Protein AF-A0A350ERT7-F1 (afdb_monomer_lite)

Foldseek 3Di:
DADWDWDQDPVRDIDTCQLVKDKDWPDVQQWDADSNRDIDGHDDFDKTWIWIDHPNDIDIDIDGGADPAQDDPVVLVPDDDPDPVSVVVSVVCNSRNHDDDDDDDQQVLQQCLLCVQQNDGDDPVSCVVLVPDPDPCSSVVVNVVSNPDPSRVVVVVVVVVD

pLDDT: mean 94.06, std 4.1, range [64.69, 98.44]

Secondary structure (DSSP, 8-state):
-B---EEE-TTS-EEE-GGG-EEEES-TTTEEE-TT-BEEE-S--EEEEEEEEETTEEEEEEEEE--S----HHHHHTS--SSHHHHHHHHHHHHHT--PPPPPPHHHHHHHHHHHHHSSPPPHHHHHHHHH---TTHHHHHHHHHHTSHHHHHHHHHHTT-

Sequence (162 aa):
MPLNVTAHYDDGSERDVTALTEFVSEDKELVTVDEGGVMRVGEREGESVVVARFMGQIDAARVTVPTDVRLSPDRYAGLPVANYIDELAYAHFQKLGLFPSARSSDGEFLRRSTLDTIGRLPTVDEAREFLADPSGDKRSRWIERLLADPAWADYWANKWAD

Radius of gyration: 22.98 Å; chains: 1; bounding box: 43×37×60 Å

Structure (mmCIF, N/CA/C/O backbone):
data_AF-A0A350ERT7-F1
#
_entry.id   AF-A0A350ERT7-F1
#
loop_
_atom_site.group_PDB
_atom_site.id
_atom_site.type_symbol
_atom_site.label_atom_id
_atom_site.label_alt_id
_atom_site.label_comp_id
_atom_site.label_asym_id
_atom_site.label_entity_id
_atom_site.label_seq_id
_atom_site.pdbx_PDB_ins_code
_atom_site.Cartn_x
_atom_site.Cartn_y
_atom_site.Cartn_z
_atom_site.occupancy
_atom_site.B_iso_or_equiv
_atom_site.auth_seq_id
_atom_site.auth_comp_id
_atom_site.auth_asym_id
_atom_site.auth_atom_id
_atom_site.pdbx_PDB_model_num
ATOM 1 N N . MET A 1 1 ? -18.046 7.183 17.435 1.00 85.00 1 MET A N 1
ATOM 2 C CA . MET A 1 1 ? -18.472 5.776 17.271 1.00 85.00 1 MET A CA 1
ATOM 3 C C . MET A 1 1 ? -17.924 4.992 18.453 1.00 85.00 1 MET A C 1
ATOM 5 O O . MET A 1 1 ? -16.728 5.109 18.678 1.00 85.00 1 MET A O 1
ATOM 9 N N . PRO A 1 2 ? -18.749 4.296 19.247 1.00 92.25 2 PRO A N 1
ATOM 10 C CA . PRO A 1 2 ? -18.258 3.534 20.395 1.00 92.25 2 PRO A CA 1
ATOM 11 C C . PRO A 1 2 ? -17.560 2.240 19.953 1.00 92.25 2 PRO A C 1
ATOM 13 O O . PRO A 1 2 ? -17.996 1.605 18.991 1.00 92.25 2 PRO A O 1
ATOM 16 N N . LEU A 1 3 ? -16.495 1.865 20.656 1.00 92.75 3 LEU A N 1
ATOM 17 C CA . LEU A 1 3 ? -15.890 0.537 20.628 1.00 92.75 3 LEU A CA 1
ATOM 18 C C . LEU A 1 3 ? -16.407 -0.274 21.812 1.00 92.75 3 LEU A C 1
ATOM 20 O O . LEU A 1 3 ? -16.546 0.264 22.905 1.00 92.75 3 LEU A O 1
ATOM 24 N N . ASN A 1 4 ? -16.621 -1.569 21.588 1.00 94.12 4 ASN A N 1
ATOM 25 C CA . ASN A 1 4 ? -16.920 -2.526 22.646 1.00 94.12 4 ASN A CA 1
ATOM 26 C C . ASN A 1 4 ? -15.837 -3.603 22.642 1.00 94.12 4 ASN A C 1
ATOM 28 O O . ASN A 1 4 ? -15.500 -4.130 21.581 1.00 94.12 4 ASN A O 1
ATOM 32 N N . VAL A 1 5 ? -15.326 -3.947 23.820 1.00 95.44 5 VAL A N 1
ATOM 33 C CA . VAL A 1 5 ? -14.289 -4.967 23.999 1.00 95.44 5 VAL A CA 1
ATOM 34 C C . VAL A 1 5 ? -14.846 -6.072 24.879 1.00 95.44 5 VAL A C 1
ATOM 36 O O . VAL A 1 5 ? -15.249 -5.832 26.017 1.00 95.44 5 VAL A O 1
ATOM 39 N N . THR A 1 6 ? -14.872 -7.290 24.342 1.00 96.38 6 THR A N 1
ATOM 40 C CA . THR A 1 6 ? -15.353 -8.482 25.048 1.00 96.38 6 THR A CA 1
ATOM 41 C C . THR A 1 6 ? -14.178 -9.414 25.307 1.00 96.38 6 THR A C 1
ATOM 43 O O . THR A 1 6 ? -13.482 -9.810 24.376 1.00 96.38 6 THR A O 1
ATOM 46 N N . ALA A 1 7 ? -13.945 -9.750 26.574 1.00 96.12 7 ALA A N 1
ATOM 47 C CA . ALA A 1 7 ? -12.977 -10.766 26.962 1.00 96.12 7 ALA A CA 1
ATOM 48 C C . ALA A 1 7 ? -13.667 -12.131 27.019 1.00 96.12 7 ALA A C 1
ATOM 50 O O . ALA A 1 7 ? -14.709 -12.256 27.661 1.00 96.12 7 ALA A O 1
ATOM 51 N N . HIS A 1 8 ? -13.058 -13.136 26.390 1.00 96.19 8 HIS A N 1
ATOM 52 C CA . HIS A 1 8 ? -13.447 -14.542 26.496 1.00 96.19 8 HIS A CA 1
ATOM 53 C C . HIS A 1 8 ? -12.439 -15.249 27.410 1.00 96.19 8 HIS A C 1
ATOM 55 O O . HIS A 1 8 ? -11.233 -15.164 27.174 1.00 96.19 8 HIS A O 1
ATOM 61 N N . TYR A 1 9 ? -12.918 -15.910 28.461 1.00 94.31 9 TYR A N 1
ATOM 62 C CA . TYR A 1 9 ? -12.085 -16.593 29.453 1.00 94.31 9 TYR A CA 1
ATOM 63 C C . TYR A 1 9 ? -12.045 -18.109 29.213 1.00 94.31 9 TYR A C 1
ATOM 65 O O . TYR A 1 9 ? -12.937 -18.677 28.584 1.00 94.31 9 TYR A O 1
ATOM 73 N N . ASP A 1 10 ? -11.027 -18.782 29.761 1.00 95.44 10 ASP A N 1
ATOM 74 C CA . ASP A 1 10 ? -10.828 -20.235 29.606 1.00 95.44 10 ASP A CA 1
ATOM 75 C C . ASP A 1 10 ? -11.973 -21.082 30.192 1.00 95.44 10 ASP A C 1
ATOM 77 O O . ASP A 1 10 ? -12.185 -22.222 29.781 1.00 95.44 10 ASP A O 1
ATOM 81 N N . ASP A 1 11 ? -12.731 -20.531 31.145 1.00 94.88 11 ASP A N 1
ATOM 82 C CA . ASP A 1 11 ? -13.935 -21.159 31.701 1.00 94.88 11 ASP A CA 1
ATOM 83 C C . ASP A 1 11 ? -15.171 -21.015 30.789 1.00 94.88 11 ASP A C 1
ATOM 85 O O . ASP A 1 11 ? -16.262 -21.468 31.140 1.00 94.88 11 ASP A O 1
ATOM 89 N N . GLY A 1 12 ? -14.998 -20.404 29.613 1.00 95.25 12 GLY A N 1
ATOM 90 C CA . GLY A 1 12 ? -16.040 -20.134 28.630 1.00 95.25 12 GLY A CA 1
ATOM 91 C C . GLY A 1 12 ? -16.903 -18.916 28.956 1.00 95.25 12 GLY A C 1
ATOM 92 O O . GLY A 1 12 ? -17.847 -18.641 28.215 1.00 95.25 12 GLY A O 1
ATOM 93 N N . SER A 1 13 ? -16.628 -18.194 30.046 1.00 96.06 13 SER A N 1
ATOM 94 C CA . SER A 1 13 ? -17.338 -16.956 30.355 1.00 96.06 13 SER A CA 1
ATOM 95 C C . SER A 1 13 ? -16.894 -15.809 29.447 1.00 96.06 13 SER A C 1
ATOM 97 O O . SER A 1 13 ? -15.762 -15.762 28.961 1.00 96.06 13 SER A O 1
ATOM 99 N N . GLU A 1 14 ? -17.803 -14.861 29.235 1.00 97.25 14 GLU A N 1
ATOM 100 C CA . GLU A 1 14 ? -17.548 -13.642 28.474 1.00 97.25 14 GLU A CA 1
ATOM 101 C C . GLU A 1 14 ? -17.866 -12.423 29.330 1.00 97.25 14 GLU A C 1
ATOM 103 O O . GLU A 1 14 ? -18.820 -12.425 30.118 1.00 97.25 14 GLU A O 1
ATOM 108 N N . ARG A 1 15 ? -17.078 -11.360 29.177 1.00 96.31 15 ARG A N 1
ATOM 109 C CA . ARG A 1 15 ? -17.308 -10.109 29.898 1.00 96.31 15 ARG A CA 1
ATOM 110 C C . ARG A 1 15 ? -17.006 -8.904 29.028 1.00 96.31 15 ARG A C 1
ATOM 112 O O . ARG A 1 15 ? -15.959 -8.843 28.392 1.00 96.31 15 ARG A O 1
ATOM 119 N N . ASP A 1 16 ? -17.890 -7.912 29.088 1.00 95.81 16 ASP A N 1
ATOM 120 C CA . ASP A 1 16 ? -17.582 -6.569 28.605 1.00 95.81 16 ASP A CA 1
ATOM 121 C C . ASP A 1 16 ? -16.503 -5.944 29.502 1.00 95.81 16 ASP A C 1
ATOM 123 O O . ASP A 1 16 ? -16.695 -5.736 30.707 1.00 95.81 16 ASP A O 1
ATOM 127 N N . VAL A 1 17 ? -15.347 -5.689 28.899 1.00 95.62 17 VAL A N 1
ATOM 128 C CA . VAL A 1 17 ? -14.167 -5.100 29.533 1.00 95.62 17 VAL A CA 1
ATOM 129 C C . VAL A 1 17 ? -13.809 -3.754 28.908 1.00 95.62 17 VAL A C 1
ATOM 131 O O . VAL A 1 17 ? -12.715 -3.249 29.143 1.00 95.62 17 VAL A O 1
ATOM 134 N N . THR A 1 18 ? -14.722 -3.135 28.155 1.00 94.69 18 THR A N 1
ATOM 135 C CA . THR A 1 18 ? -14.506 -1.851 27.465 1.00 94.69 18 THR A CA 1
ATOM 136 C C . THR A 1 18 ? -13.970 -0.786 28.419 1.00 94.69 18 THR A C 1
ATOM 138 O O . THR A 1 18 ? -12.926 -0.200 28.163 1.00 94.69 18 THR A O 1
ATOM 141 N N . ALA A 1 19 ? -14.608 -0.613 29.579 1.00 93.25 19 ALA A N 1
ATOM 142 C CA . ALA A 1 19 ? -14.194 0.368 30.589 1.00 93.25 19 ALA A CA 1
ATOM 143 C C . ALA A 1 19 ? -12.870 0.029 31.308 1.00 93.25 19 ALA A C 1
ATOM 145 O O . ALA A 1 19 ? -12.359 0.842 32.072 1.00 93.25 19 ALA A O 1
ATOM 146 N N . LEU A 1 20 ? -12.345 -1.184 31.119 1.00 94.62 20 LEU A N 1
ATOM 147 C CA . LEU A 1 20 ? -11.067 -1.644 31.672 1.00 94.62 20 LEU A CA 1
ATOM 148 C C . LEU A 1 20 ? -9.970 -1.721 30.603 1.00 94.62 20 LEU A C 1
ATOM 150 O O . LEU A 1 20 ? -8.853 -2.143 30.904 1.00 94.62 20 LEU A O 1
ATOM 154 N N . THR A 1 21 ? -10.301 -1.376 29.361 1.00 96.56 21 THR A N 1
ATOM 155 C CA . THR A 1 21 ? -9.409 -1.499 28.216 1.00 96.56 21 THR A CA 1
ATOM 156 C C . THR A 1 21 ? -8.714 -0.172 27.961 1.00 96.56 21 THR A C 1
ATOM 158 O O . THR A 1 21 ? -9.351 0.874 27.883 1.00 96.56 21 THR A O 1
ATOM 161 N N . GLU A 1 22 ? -7.394 -0.215 27.812 1.00 96.19 22 GLU A N 1
ATOM 162 C CA . GLU A 1 22 ? -6.635 0.934 27.334 1.00 96.19 22 GLU A CA 1
ATOM 163 C C . GLU A 1 22 ? -6.770 1.018 25.811 1.00 96.19 22 GLU A C 1
ATOM 165 O O . GLU A 1 22 ? -6.487 0.046 25.105 1.00 96.19 22 GLU A O 1
ATOM 170 N N . PHE A 1 23 ? -7.174 2.184 25.305 1.00 96.38 23 PHE A N 1
ATOM 171 C CA . PHE A 1 23 ? -7.272 2.446 23.874 1.00 96.38 23 PHE A CA 1
ATOM 172 C C . PHE A 1 23 ? -6.178 3.406 23.412 1.00 96.38 23 PHE A C 1
ATOM 174 O O . PHE A 1 23 ? -5.974 4.471 23.995 1.00 96.38 23 PHE A O 1
ATOM 181 N N . VAL A 1 24 ? -5.507 3.059 22.316 1.00 95.00 24 VAL A N 1
ATOM 182 C CA . VAL A 1 24 ? -4.468 3.885 21.696 1.00 95.00 24 VAL A CA 1
ATOM 183 C C . VAL A 1 24 ? -4.759 4.013 20.208 1.00 95.00 24 VAL A C 1
ATOM 185 O O . VAL A 1 24 ? -4.881 3.013 19.510 1.00 95.00 24 VAL A O 1
ATOM 188 N N . SER A 1 25 ? -4.862 5.245 19.714 1.00 94.94 25 SER A N 1
ATOM 189 C CA . SER A 1 25 ? -4.884 5.504 18.272 1.00 94.94 25 SER A CA 1
ATOM 190 C C . SER A 1 25 ? -3.463 5.673 17.748 1.00 94.94 25 SER A C 1
ATOM 192 O O . SER A 1 25 ? -2.703 6.477 18.298 1.00 94.94 25 SER A O 1
ATOM 194 N N . GLU A 1 26 ? -3.135 4.951 16.678 1.00 93.31 26 GLU A N 1
ATOM 195 C CA . GLU A 1 26 ? -1.856 5.071 15.969 1.00 93.31 26 GLU A CA 1
ATOM 196 C C . GLU A 1 26 ? -1.749 6.397 15.197 1.00 93.31 26 GLU A C 1
ATOM 198 O O . GLU A 1 26 ? -0.673 6.985 15.111 1.00 93.31 26 GLU A O 1
ATOM 203 N N . ASP A 1 27 ? -2.875 6.916 14.691 1.00 93.06 27 ASP A N 1
ATOM 204 C CA . ASP A 1 27 ? -2.942 8.211 14.004 1.00 93.06 27 ASP A CA 1
ATOM 205 C C . ASP A 1 27 ? -4.047 9.080 14.612 1.00 93.06 27 ASP A C 1
ATOM 207 O O . ASP A 1 27 ? -5.230 8.969 14.273 1.00 93.06 27 ASP A O 1
ATOM 211 N N . LYS A 1 28 ? -3.635 9.965 15.526 1.00 91.31 28 LYS A N 1
ATOM 212 C CA . LYS A 1 28 ? -4.530 10.864 16.266 1.00 91.31 28 LYS A CA 1
ATOM 213 C C . LYS A 1 28 ? -5.123 11.982 15.407 1.00 91.31 28 LYS A C 1
ATOM 215 O O . LYS A 1 28 ? -6.101 12.589 15.834 1.00 91.31 28 LYS A O 1
ATOM 220 N N . GLU A 1 29 ? -4.556 12.270 14.235 1.00 92.12 29 GLU A N 1
ATOM 221 C CA . GLU A 1 29 ? -5.122 13.260 13.311 1.00 92.12 29 GLU A CA 1
ATOM 222 C C . GLU A 1 29 ? -6.298 12.679 12.517 1.00 92.12 29 GLU A C 1
ATOM 224 O O . GLU A 1 29 ? -7.214 13.411 12.144 1.00 92.12 29 GLU A O 1
ATOM 229 N N . LEU A 1 30 ? -6.287 11.363 12.283 1.00 92.50 30 LEU A N 1
ATOM 230 C CA . LEU A 1 30 ? -7.360 10.643 11.597 1.00 92.50 30 LEU A CA 1
ATOM 231 C C . LEU A 1 30 ? -8.466 10.212 12.563 1.00 92.50 30 LEU A C 1
ATOM 233 O O . LEU A 1 30 ? -9.649 10.421 12.293 1.00 92.50 30 LEU A O 1
ATOM 237 N N . VAL A 1 31 ? -8.109 9.608 13.698 1.00 95.56 31 VAL A N 1
ATOM 238 C CA . VAL A 1 31 ? -9.082 9.173 14.704 1.00 95.56 31 VAL A CA 1
ATOM 239 C C . VAL A 1 31 ? -8.519 9.328 16.108 1.00 95.56 31 VAL A C 1
ATOM 241 O O . VAL A 1 31 ? -7.398 8.935 16.409 1.00 95.56 31 VAL A O 1
ATOM 244 N N . THR A 1 32 ? -9.326 9.874 17.005 1.00 95.25 32 THR A N 1
ATOM 245 C CA . THR A 1 32 ? -9.053 9.882 18.445 1.00 95.25 32 THR A CA 1
ATOM 246 C C . THR A 1 32 ? -9.995 8.918 19.140 1.00 95.25 32 THR A C 1
ATOM 248 O O . THR A 1 32 ? -11.089 8.651 18.646 1.00 95.25 32 THR A O 1
ATOM 251 N N . VAL A 1 33 ? -9.576 8.394 20.285 1.00 96.19 33 VAL A N 1
ATOM 252 C CA . VAL A 1 33 ? -10.373 7.520 21.144 1.00 96.19 33 VAL A CA 1
ATOM 253 C C . VAL A 1 33 ? -10.190 7.994 22.579 1.00 96.19 33 VAL A C 1
ATOM 255 O O . VAL A 1 33 ? -9.070 8.318 22.977 1.00 96.19 33 VAL A O 1
ATOM 258 N N . ASP A 1 34 ? -11.289 8.128 23.315 1.00 93.38 34 ASP A N 1
ATOM 259 C CA . ASP A 1 34 ? -11.243 8.467 24.737 1.00 93.38 34 ASP A CA 1
ATOM 260 C C . ASP A 1 34 ? -11.174 7.213 25.624 1.00 93.38 34 ASP A C 1
ATOM 262 O O . ASP A 1 34 ? -11.281 6.081 25.151 1.00 93.38 34 ASP A O 1
ATOM 266 N N . GLU A 1 35 ? -10.993 7.416 26.931 1.00 88.38 35 GLU A N 1
ATOM 267 C CA . GLU A 1 35 ? -10.921 6.333 27.927 1.00 88.38 35 GLU A CA 1
ATOM 268 C C . GLU A 1 35 ? -12.206 5.489 27.994 1.00 88.38 35 GLU A C 1
ATOM 270 O O . GLU A 1 35 ? -12.181 4.354 28.459 1.00 88.38 35 GLU A O 1
ATOM 275 N N . GLY A 1 36 ? -13.336 6.022 27.516 1.00 88.50 36 GLY A N 1
ATOM 276 C CA . GLY A 1 36 ? -14.604 5.302 27.423 1.00 88.50 36 GLY A CA 1
ATOM 277 C C . GLY A 1 36 ? -14.749 4.471 26.147 1.00 88.50 36 GLY A C 1
ATOM 278 O O . GLY A 1 36 ? -15.821 3.913 25.917 1.00 88.50 36 GLY A O 1
ATOM 279 N N . GLY A 1 37 ? -13.721 4.416 25.295 1.00 90.69 37 GLY A N 1
ATOM 280 C CA . GLY A 1 37 ? -13.763 3.711 24.015 1.00 90.69 37 GLY A CA 1
ATOM 281 C C . GLY A 1 37 ? -14.565 4.445 22.938 1.00 90.69 37 GLY A C 1
ATOM 282 O O . GLY A 1 37 ? -14.941 3.843 21.930 1.00 90.69 37 GLY A O 1
ATOM 283 N N . VAL A 1 38 ? -14.861 5.739 23.098 1.00 94.88 38 VAL A N 1
ATOM 284 C CA . VAL A 1 38 ? -15.595 6.503 22.084 1.00 94.88 38 VAL A CA 1
ATOM 285 C C . VAL A 1 38 ? -14.621 7.118 21.089 1.00 94.88 38 VAL A C 1
ATOM 287 O O . VAL A 1 38 ? -13.848 8.021 21.403 1.00 94.88 38 VAL A O 1
ATOM 290 N N . MET A 1 39 ? -14.712 6.667 19.839 1.00 95.19 39 MET A N 1
ATOM 291 C CA . MET A 1 39 ? -13.922 7.207 18.738 1.00 95.19 39 MET A CA 1
ATOM 292 C C . MET A 1 39 ? -14.527 8.487 18.160 1.00 95.19 39 MET A C 1
ATOM 294 O O . MET A 1 39 ? -15.744 8.565 17.926 1.00 95.19 39 MET A O 1
ATOM 298 N N . ARG A 1 40 ? -13.669 9.452 17.828 1.00 95.19 40 ARG A N 1
ATOM 299 C CA . ARG A 1 40 ? -13.997 10.664 17.068 1.00 95.19 40 ARG A CA 1
ATOM 300 C C . ARG A 1 40 ? -13.070 10.767 15.864 1.00 95.19 40 ARG A C 1
ATOM 302 O O . ARG A 1 40 ? -11.853 10.757 16.021 1.00 95.19 40 ARG A O 1
ATOM 309 N N . VAL A 1 41 ? -13.668 10.854 14.681 1.00 92.81 41 VAL A N 1
ATOM 310 C CA . VAL A 1 41 ? -12.951 11.065 13.420 1.00 92.81 41 VAL A CA 1
ATOM 311 C C . VAL A 1 41 ? -12.442 12.507 13.381 1.00 92.81 41 VAL A C 1
ATOM 313 O O . VAL A 1 41 ? -13.172 13.420 13.769 1.00 92.81 41 VAL A O 1
ATOM 316 N N . GLY A 1 42 ? -11.184 12.681 12.987 1.00 89.44 42 GLY A N 1
ATOM 317 C CA . GLY A 1 42 ? -10.560 13.979 12.762 1.00 89.44 42 GLY A CA 1
ATOM 318 C C . GLY A 1 42 ? -10.844 14.518 11.360 1.00 89.44 42 GLY A C 1
ATOM 319 O O . GLY A 1 42 ? -11.841 14.167 10.736 1.00 89.44 42 GLY A O 1
ATOM 320 N N . GLU A 1 43 ? -9.967 15.392 10.871 1.00 86.31 43 GLU A N 1
ATOM 321 C CA . GLU A 1 43 ? -10.128 16.051 9.564 1.00 86.31 43 GLU A CA 1
ATOM 322 C C . GLU A 1 43 ? -9.405 15.319 8.426 1.00 86.31 43 GLU A C 1
ATOM 324 O O . GLU A 1 43 ? -9.618 15.636 7.260 1.00 86.31 43 GLU A O 1
ATOM 329 N N . ARG A 1 44 ? -8.545 14.347 8.750 1.00 89.19 44 ARG A N 1
ATOM 330 C CA . ARG A 1 44 ? -7.792 13.581 7.755 1.00 89.19 44 ARG A CA 1
ATOM 331 C C . ARG A 1 44 ? -8.539 12.340 7.293 1.00 89.19 44 ARG A C 1
ATOM 333 O O . ARG A 1 44 ? -9.054 11.573 8.107 1.00 89.19 44 ARG A O 1
ATOM 340 N N . GLU A 1 45 ? -8.479 12.084 5.992 1.00 90.06 45 GLU A N 1
ATOM 341 C CA . GLU A 1 45 ? -8.956 10.839 5.396 1.00 90.06 45 GLU A CA 1
ATOM 342 C C . GLU A 1 45 ? -7.850 9.772 5.370 1.00 90.06 45 GLU A C 1
ATOM 344 O O . GLU A 1 45 ? -6.651 10.070 5.387 1.00 90.06 45 GLU A O 1
ATOM 349 N N . GLY A 1 46 ? -8.250 8.502 5.330 1.00 90.44 46 GLY A N 1
ATOM 350 C CA . GLY A 1 46 ? -7.342 7.363 5.252 1.00 90.44 46 GLY A CA 1
ATOM 351 C C . GLY A 1 46 ? -7.825 6.142 6.028 1.00 90.44 46 GLY A C 1
ATOM 352 O O . GLY A 1 46 ? -9.005 5.982 6.337 1.00 90.44 46 GLY A O 1
ATOM 353 N N . GLU A 1 47 ? -6.885 5.269 6.372 1.00 92.94 47 GLU A N 1
ATOM 354 C CA . GLU A 1 47 ? -7.116 4.124 7.247 1.00 92.94 47 GLU A CA 1
ATOM 355 C C . GLU A 1 47 ? -6.138 4.185 8.423 1.00 92.94 47 GLU A C 1
ATOM 357 O O . GLU A 1 47 ? -4.961 4.487 8.240 1.00 92.94 47 GLU A O 1
ATOM 362 N N . SER A 1 48 ? -6.631 3.914 9.627 1.00 93.88 48 SER A N 1
ATOM 363 C CA . SER A 1 48 ? -5.825 3.824 10.844 1.00 93.88 48 SER A CA 1
ATOM 364 C C . SER A 1 48 ? -6.306 2.664 11.708 1.00 93.88 48 SER A C 1
ATOM 366 O O . SER A 1 48 ? -7.307 2.001 11.417 1.00 93.88 48 SER A O 1
ATOM 368 N N . VAL A 1 49 ? -5.574 2.402 12.780 1.00 95.12 49 VAL A N 1
ATOM 369 C CA . VAL A 1 49 ? -5.893 1.375 13.759 1.00 95.12 49 VAL A CA 1
ATOM 370 C C . VAL A 1 49 ? -6.003 2.016 15.133 1.00 95.12 49 VAL A C 1
ATOM 372 O O . VAL A 1 49 ? -5.159 2.816 15.539 1.00 95.12 49 VAL A O 1
ATOM 375 N N . VAL A 1 50 ? -7.052 1.628 15.852 1.00 95.94 50 VAL A N 1
ATOM 376 C CA . VAL A 1 50 ? -7.167 1.838 17.290 1.00 95.94 50 VAL A CA 1
ATOM 377 C C . VAL A 1 50 ? -6.861 0.516 17.976 1.00 95.94 50 VAL A C 1
ATOM 379 O O . VAL A 1 50 ? -7.574 -0.472 17.803 1.00 95.94 50 VAL A O 1
ATOM 382 N N . VAL A 1 51 ? -5.778 0.500 18.737 1.00 96.56 51 VAL A N 1
ATOM 383 C CA . VAL A 1 51 ? -5.324 -0.645 19.516 1.00 96.56 51 VAL A CA 1
ATOM 384 C C . VAL A 1 51 ? -6.050 -0.654 20.857 1.00 96.56 51 VAL A C 1
ATOM 386 O O . VAL A 1 51 ? -6.100 0.363 21.545 1.00 96.56 51 VAL A O 1
ATOM 389 N N . ALA A 1 52 ? -6.587 -1.808 21.228 1.00 96.44 52 ALA A N 1
ATOM 390 C CA . ALA A 1 52 ? -7.252 -2.085 22.490 1.00 96.44 52 ALA A CA 1
ATOM 391 C C . ALA A 1 52 ? -6.381 -3.050 23.305 1.00 96.44 52 ALA A C 1
ATOM 393 O O . ALA A 1 52 ? -6.020 -4.122 22.817 1.00 96.44 52 ALA A O 1
ATOM 394 N N . ARG A 1 53 ? -6.013 -2.678 24.535 1.00 96.62 53 ARG A N 1
ATOM 395 C CA . ARG A 1 53 ? -5.176 -3.500 25.422 1.00 96.62 53 ARG A CA 1
ATOM 396 C C . ARG A 1 53 ? -5.885 -3.810 26.728 1.00 96.62 53 ARG A C 1
ATOM 398 O O . ARG A 1 53 ? -6.264 -2.906 27.471 1.00 96.62 53 ARG A O 1
ATOM 405 N N . PHE A 1 54 ? -5.997 -5.093 27.047 1.00 96.25 54 PHE A N 1
ATOM 406 C CA . PHE A 1 54 ? -6.607 -5.559 28.288 1.00 96.25 54 PHE A CA 1
ATOM 407 C C . PHE A 1 54 ? -5.838 -6.759 28.846 1.00 96.25 54 PHE A C 1
ATOM 409 O O . PHE A 1 54 ? -5.666 -7.765 28.167 1.00 96.25 54 PHE A O 1
ATOM 416 N N . MET A 1 55 ? -5.348 -6.654 30.088 1.00 94.06 55 MET A N 1
ATOM 417 C CA . MET A 1 55 ? -4.595 -7.717 30.786 1.00 94.06 55 MET A CA 1
ATOM 418 C C . MET A 1 55 ? -3.449 -8.346 29.962 1.00 94.06 55 MET A C 1
ATOM 420 O O . MET A 1 55 ? -3.206 -9.548 30.024 1.00 94.06 55 MET A O 1
ATOM 424 N N . GLY A 1 56 ? -2.735 -7.531 29.179 1.00 92.38 56 GLY A N 1
ATOM 425 C CA . GLY A 1 56 ? -1.633 -7.987 28.321 1.00 92.38 56 GLY A CA 1
ATOM 426 C C . GLY A 1 56 ? -2.067 -8.596 26.982 1.00 92.38 56 GLY A C 1
ATOM 427 O O . GLY A 1 56 ? -1.204 -8.873 26.154 1.00 92.38 56 GLY A O 1
ATOM 428 N N . GLN A 1 57 ? -3.371 -8.757 26.742 1.00 95.44 57 GLN A N 1
ATOM 429 C CA . GLN A 1 57 ? -3.928 -9.073 25.428 1.00 95.44 57 GLN A CA 1
ATOM 430 C C . GLN A 1 57 ? -4.107 -7.797 24.614 1.00 95.44 57 GLN A C 1
ATOM 432 O O . GLN A 1 57 ? -4.387 -6.729 25.167 1.00 95.44 57 GLN A O 1
ATOM 437 N N . ILE A 1 58 ? -3.938 -7.919 23.301 1.00 95.25 58 ILE A N 1
ATOM 438 C CA . ILE A 1 58 ? -4.042 -6.811 22.358 1.00 95.25 58 ILE A CA 1
ATOM 439 C C . ILE A 1 58 ? -5.001 -7.219 21.246 1.00 95.25 58 ILE A C 1
ATOM 441 O O . ILE A 1 58 ? -4.833 -8.282 20.654 1.00 95.25 58 ILE A O 1
ATOM 445 N N . ASP A 1 59 ? -5.956 -6.348 20.947 1.00 95.56 59 ASP A N 1
ATOM 446 C CA . ASP A 1 59 ? -6.776 -6.417 19.742 1.00 95.56 59 ASP A CA 1
ATOM 447 C C . ASP A 1 59 ? -6.782 -5.053 19.034 1.00 95.56 59 ASP A C 1
ATOM 449 O O . ASP A 1 59 ? -6.325 -4.045 19.579 1.00 95.56 59 ASP A O 1
ATOM 453 N N . ALA A 1 60 ? -7.242 -5.014 17.791 1.00 94.00 60 ALA A N 1
ATOM 454 C CA . ALA A 1 60 ? -7.150 -3.849 16.928 1.00 94.00 60 ALA A CA 1
ATOM 455 C C . ALA A 1 60 ? -8.461 -3.605 16.176 1.00 94.00 60 ALA A C 1
ATOM 457 O O . ALA A 1 60 ? -8.886 -4.400 15.338 1.00 94.00 60 ALA A O 1
ATOM 458 N N . ALA A 1 61 ? -9.053 -2.433 16.394 1.00 93.31 61 ALA A N 1
ATOM 459 C CA . ALA A 1 61 ? -10.147 -1.932 15.579 1.00 93.31 61 ALA A CA 1
ATOM 460 C C . ALA A 1 61 ? -9.583 -1.136 14.396 1.00 93.31 61 ALA A C 1
ATOM 462 O O . ALA A 1 61 ? -8.969 -0.081 14.567 1.00 93.31 61 ALA A O 1
ATOM 463 N N . ARG A 1 62 ? -9.802 -1.631 13.176 1.00 93.19 62 ARG A N 1
ATOM 464 C CA . ARG A 1 62 ? -9.447 -0.905 11.951 1.00 93.19 62 ARG A CA 1
ATOM 465 C C . ARG A 1 62 ? -10.505 0.153 11.655 1.00 93.19 62 ARG A C 1
ATOM 467 O O . ARG A 1 62 ? -11.692 -0.160 11.561 1.00 93.19 62 ARG A O 1
ATOM 474 N N . VAL A 1 63 ? -10.067 1.395 11.501 1.00 92.88 63 VAL A N 1
ATOM 475 C CA . VAL A 1 63 ? -10.923 2.551 11.245 1.00 92.88 63 VAL A CA 1
ATOM 476 C C . VAL A 1 63 ? -10.606 3.095 9.864 1.00 92.88 63 VAL A C 1
ATOM 478 O O . VAL A 1 63 ? -9.479 3.493 9.584 1.00 92.88 63 VAL A O 1
ATOM 481 N N . THR A 1 64 ? -11.621 3.140 9.009 1.00 92.12 64 THR A N 1
ATOM 482 C CA . THR A 1 64 ? -11.519 3.690 7.659 1.00 92.12 64 THR A CA 1
ATOM 483 C C . THR A 1 64 ? -12.314 4.990 7.592 1.00 92.12 64 THR A C 1
ATOM 485 O O . THR A 1 64 ? -13.527 4.991 7.812 1.00 92.12 64 THR A O 1
ATOM 488 N N . VAL A 1 65 ? -11.637 6.087 7.267 1.00 91.88 65 VAL A N 1
ATOM 489 C CA . VAL A 1 65 ? -12.227 7.400 6.989 1.00 91.88 65 VAL A CA 1
ATOM 490 C C . VAL A 1 65 ? -12.094 7.635 5.483 1.00 91.88 65 VAL A C 1
ATOM 492 O O . VAL A 1 65 ? -11.008 7.974 5.015 1.00 91.88 65 VAL A O 1
ATOM 495 N N . PRO A 1 66 ? -13.141 7.365 4.686 1.00 89.50 66 PRO A N 1
ATOM 496 C CA . PRO A 1 66 ? -13.067 7.522 3.238 1.00 89.50 66 PRO A CA 1
ATOM 497 C C . PRO A 1 66 ? -12.986 8.998 2.847 1.00 89.50 66 PRO A C 1
ATOM 499 O O . PRO A 1 66 ? -13.391 9.871 3.612 1.00 89.50 66 PRO A O 1
ATOM 502 N N . THR A 1 67 ? -12.530 9.264 1.625 1.00 88.06 67 THR A N 1
ATOM 503 C CA . THR A 1 67 ? -12.616 10.603 1.041 1.00 88.06 67 THR A CA 1
ATOM 504 C C . THR A 1 67 ? -14.067 11.010 0.790 1.00 88.06 67 THR A C 1
ATOM 506 O O . THR A 1 67 ? -14.951 10.176 0.553 1.00 88.06 67 THR A O 1
ATOM 509 N N . ASP A 1 68 ? -14.305 12.319 0.754 1.00 84.56 68 ASP A N 1
ATOM 510 C CA . ASP A 1 68 ? -15.602 12.880 0.357 1.00 84.56 68 ASP A CA 1
ATOM 511 C C . ASP A 1 68 ? -15.922 12.631 -1.130 1.00 84.56 68 ASP A C 1
ATOM 513 O O . ASP A 1 68 ? -17.068 12.754 -1.577 1.00 84.56 68 ASP A O 1
ATOM 517 N N . VAL A 1 69 ? -14.918 12.244 -1.922 1.00 81.31 69 VAL A N 1
ATOM 518 C CA . VAL A 1 69 ? -15.055 11.985 -3.354 1.00 81.31 69 VAL A CA 1
ATOM 519 C C . VAL A 1 69 ? -15.514 10.550 -3.585 1.00 81.31 69 VAL A C 1
ATOM 521 O O . VAL A 1 69 ? -14.744 9.594 -3.521 1.00 81.31 69 VAL A O 1
ATOM 524 N N . ARG A 1 70 ? -16.783 10.387 -3.962 1.00 79.12 70 ARG A N 1
ATOM 525 C CA . ARG A 1 70 ? -17.320 9.084 -4.374 1.00 79.12 70 ARG A CA 1
ATOM 526 C C . ARG A 1 70 ? -17.236 8.907 -5.882 1.00 79.12 70 ARG A C 1
ATOM 528 O O . ARG A 1 70 ? -17.988 9.518 -6.638 1.00 79.12 70 ARG A O 1
ATOM 535 N N . LEU A 1 71 ? -16.329 8.042 -6.321 1.00 85.75 71 LEU A N 1
ATOM 536 C CA . LEU A 1 71 ? -16.226 7.626 -7.718 1.00 85.75 71 LEU A CA 1
ATOM 537 C C . LEU A 1 71 ? -17.192 6.473 -8.014 1.00 85.75 71 LEU A C 1
ATOM 539 O O . LEU A 1 71 ? -17.453 5.636 -7.149 1.00 85.75 71 LEU A O 1
ATOM 543 N N . SER A 1 72 ? -17.733 6.420 -9.237 1.00 89.19 72 SER A N 1
ATOM 544 C CA . SER A 1 72 ? -18.630 5.327 -9.621 1.00 89.19 72 SER A CA 1
ATOM 545 C C . SER A 1 72 ? -17.873 3.991 -9.694 1.00 89.19 72 SER A C 1
ATOM 547 O O . SER A 1 72 ? -16.707 3.977 -10.102 1.00 89.19 72 SER A O 1
ATOM 549 N N . PRO A 1 73 ? -18.520 2.858 -9.357 1.00 87.94 73 PRO A N 1
ATOM 550 C CA . PRO A 1 73 ? -17.915 1.528 -9.477 1.00 87.94 73 PRO A CA 1
ATOM 551 C C . PRO A 1 73 ? -17.343 1.242 -10.874 1.00 87.94 73 PRO A C 1
ATOM 553 O O . PRO A 1 73 ? -16.270 0.654 -10.992 1.00 87.94 73 PRO A O 1
ATOM 556 N N . ASP A 1 74 ? -17.995 1.743 -11.927 1.00 92.12 74 ASP A N 1
ATOM 557 C CA . ASP A 1 74 ? -17.559 1.568 -13.318 1.00 92.12 74 ASP A CA 1
ATOM 558 C C . ASP A 1 74 ? -16.163 2.148 -13.588 1.00 92.12 74 ASP A C 1
ATOM 560 O O . ASP A 1 74 ? -15.419 1.622 -14.416 1.00 92.12 74 ASP A O 1
ATOM 564 N N . ARG A 1 75 ? -15.764 3.209 -12.867 1.00 91.88 75 ARG A N 1
ATOM 565 C CA . ARG A 1 75 ? -14.411 3.771 -12.999 1.00 91.88 75 ARG A CA 1
ATOM 566 C C . ARG A 1 75 ? -13.336 2.798 -12.531 1.00 91.88 75 ARG A C 1
ATOM 568 O O . ARG A 1 75 ? -12.252 2.800 -13.105 1.00 91.88 75 ARG A O 1
ATOM 575 N N . TYR A 1 76 ? -13.624 2.006 -11.502 1.00 92.06 76 TYR A N 1
ATOM 576 C CA . TYR A 1 76 ? -12.705 0.994 -10.985 1.00 92.06 76 TYR A CA 1
ATOM 577 C C . TYR A 1 76 ? -12.712 -0.255 -11.863 1.00 92.06 76 TYR A C 1
ATOM 579 O O . TYR A 1 76 ? -11.650 -0.791 -12.159 1.00 92.06 76 TYR A O 1
ATOM 587 N N . ALA A 1 77 ? -13.885 -0.670 -12.350 1.00 90.06 77 ALA A N 1
ATOM 588 C CA . ALA A 1 77 ? -14.018 -1.812 -13.255 1.00 90.06 77 ALA A CA 1
ATOM 589 C C . ALA A 1 77 ? -13.276 -1.618 -14.593 1.00 90.06 77 ALA A C 1
ATOM 591 O O . ALA A 1 77 ? -12.878 -2.593 -15.222 1.00 90.06 77 ALA A O 1
ATOM 592 N N . GLY A 1 78 ? -13.077 -0.369 -15.027 1.00 91.88 78 GLY A N 1
ATOM 593 C CA . GLY A 1 78 ? -12.302 -0.035 -16.226 1.00 91.88 78 GLY A CA 1
ATOM 594 C C . GLY A 1 78 ? -10.779 -0.005 -16.04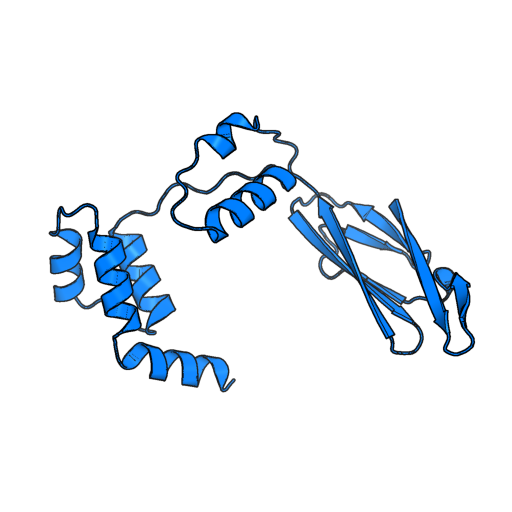0 1.00 91.88 78 GLY A C 1
ATOM 595 O O . GLY A 1 78 ? -10.069 0.294 -17.001 1.00 91.88 78 GLY A O 1
ATOM 596 N N . LEU A 1 79 ? -10.260 -0.251 -14.832 1.00 94.06 79 LEU A N 1
ATOM 597 C CA . LEU A 1 79 ? -8.818 -0.272 -14.585 1.00 94.06 79 LEU A CA 1
ATOM 598 C C . LEU A 1 79 ? -8.175 -1.551 -15.153 1.00 94.06 79 LEU A C 1
ATOM 600 O O . LEU A 1 79 ? -8.779 -2.622 -15.103 1.00 94.06 79 LEU A O 1
ATOM 604 N N . PRO A 1 80 ? -6.945 -1.468 -15.692 1.00 93.94 80 PRO A N 1
ATOM 605 C CA . PRO A 1 80 ? -6.242 -2.645 -16.187 1.00 93.94 80 PRO A CA 1
ATOM 606 C C . PRO A 1 80 ? -5.859 -3.573 -15.028 1.00 93.94 80 PRO A C 1
ATOM 608 O O . PRO A 1 80 ? -5.236 -3.129 -14.074 1.00 93.94 80 PRO A O 1
ATOM 611 N N . VAL A 1 81 ? -6.168 -4.865 -15.137 1.00 94.88 81 VAL A N 1
ATOM 612 C CA . VAL A 1 81 ? -5.802 -5.880 -14.136 1.00 94.88 81 VAL A CA 1
ATOM 613 C C . VAL A 1 81 ? -4.692 -6.758 -14.706 1.00 94.88 81 VAL A C 1
ATOM 615 O O . VAL A 1 81 ? -4.898 -7.437 -15.713 1.00 94.88 81 VAL A O 1
ATOM 618 N N . ALA A 1 82 ? -3.508 -6.731 -14.092 1.00 91.62 82 ALA A N 1
ATOM 619 C CA . ALA A 1 82 ? -2.389 -7.595 -14.464 1.00 91.62 82 ALA A CA 1
ATOM 620 C C . ALA A 1 82 ? -2.347 -8.867 -13.607 1.00 91.62 82 ALA A C 1
ATOM 622 O O . ALA A 1 82 ? -1.976 -9.930 -14.105 1.00 91.62 82 ALA A O 1
ATOM 623 N N . ASN A 1 83 ? -2.713 -8.771 -12.326 1.00 94.00 83 ASN A N 1
ATOM 624 C CA . ASN A 1 83 ? -2.807 -9.912 -11.415 1.00 94.00 83 ASN A CA 1
ATOM 625 C C . ASN A 1 83 ? -3.814 -9.657 -10.273 1.00 94.00 83 ASN A C 1
ATOM 627 O O . ASN A 1 83 ? -4.403 -8.584 -10.168 1.00 94.00 83 ASN A O 1
ATOM 631 N N . TYR A 1 84 ? -3.983 -10.644 -9.388 1.00 96.44 84 TYR A N 1
ATOM 632 C CA . TYR A 1 84 ? -4.950 -10.585 -8.284 1.00 96.44 84 TYR A CA 1
ATOM 633 C C . TYR A 1 84 ? -4.688 -9.448 -7.274 1.00 96.44 84 TYR A C 1
ATOM 635 O O . TYR A 1 84 ? -5.604 -9.030 -6.568 1.00 96.44 84 TYR A O 1
ATOM 643 N N . ILE A 1 85 ? -3.453 -8.938 -7.177 1.00 96.31 85 ILE A N 1
ATOM 644 C CA . ILE A 1 85 ? -3.110 -7.825 -6.280 1.00 96.31 85 ILE A CA 1
ATOM 645 C C . ILE A 1 85 ? -3.780 -6.539 -6.767 1.00 96.31 85 ILE A C 1
ATOM 647 O O . ILE A 1 85 ? -4.248 -5.764 -5.935 1.00 96.31 85 ILE A O 1
ATOM 651 N N . ASP A 1 86 ? -3.894 -6.332 -8.083 1.00 95.75 86 ASP A N 1
ATOM 652 C CA . ASP A 1 86 ? -4.601 -5.172 -8.638 1.00 95.75 86 ASP A CA 1
ATOM 653 C C . ASP A 1 86 ? -6.078 -5.183 -8.225 1.00 95.75 86 ASP A C 1
ATOM 655 O O . ASP A 1 86 ? -6.607 -4.160 -7.798 1.00 95.75 86 ASP A O 1
ATOM 659 N N . GLU A 1 87 ? -6.731 -6.348 -8.256 1.00 95.06 87 GLU A N 1
ATOM 660 C CA . GLU A 1 87 ? -8.127 -6.496 -7.825 1.00 95.06 87 GLU A CA 1
ATOM 661 C C . GLU A 1 87 ? -8.304 -6.122 -6.347 1.00 95.06 87 GLU A C 1
ATOM 663 O O . GLU A 1 87 ? -9.204 -5.353 -5.991 1.00 95.06 87 GLU A O 1
ATOM 668 N N . LEU A 1 88 ? -7.409 -6.617 -5.483 1.00 96.06 88 LEU A N 1
ATOM 669 C CA . LEU A 1 88 ? -7.406 -6.293 -4.055 1.00 96.06 88 LEU A CA 1
ATOM 670 C C . LEU A 1 88 ? -7.143 -4.799 -3.817 1.00 96.06 88 LEU A C 1
ATOM 672 O O . LEU A 1 88 ? -7.829 -4.174 -3.002 1.00 96.06 88 LEU A O 1
ATOM 676 N N . ALA A 1 89 ? -6.188 -4.215 -4.543 1.00 95.25 89 ALA A N 1
ATOM 677 C CA . ALA A 1 89 ? -5.854 -2.800 -4.455 1.00 95.25 89 ALA A CA 1
ATOM 678 C C . ALA A 1 89 ? -7.028 -1.919 -4.899 1.00 95.25 89 ALA A C 1
ATOM 680 O O . ALA A 1 89 ? -7.378 -0.967 -4.204 1.00 95.25 89 ALA A O 1
ATOM 681 N N . TYR A 1 90 ? -7.692 -2.246 -6.010 1.00 95.25 90 TYR A N 1
ATOM 682 C CA . TYR A 1 90 ? -8.823 -1.471 -6.526 1.00 95.25 90 TYR A CA 1
ATOM 683 C C . TYR A 1 90 ? -10.041 -1.565 -5.615 1.00 95.25 90 TYR A C 1
ATOM 685 O O . TYR A 1 90 ? -10.666 -0.540 -5.338 1.00 95.25 90 TYR A O 1
ATOM 693 N N . ALA A 1 91 ? -10.330 -2.749 -5.071 1.00 92.81 91 ALA A N 1
ATOM 694 C CA . ALA A 1 91 ? -11.375 -2.912 -4.067 1.00 92.81 91 ALA A CA 1
ATOM 695 C C . ALA A 1 91 ? -11.091 -2.071 -2.810 1.00 92.81 91 ALA A C 1
ATOM 697 O O . ALA A 1 91 ? -12.007 -1.477 -2.237 1.00 92.81 91 ALA A O 1
ATOM 698 N N . HIS A 1 92 ? -9.828 -1.986 -2.382 1.00 92.56 92 HIS A N 1
ATOM 699 C CA . HIS A 1 92 ? -9.432 -1.162 -1.242 1.00 92.56 92 HIS A CA 1
ATOM 700 C C . HIS A 1 92 ? -9.511 0.342 -1.550 1.00 92.56 92 HIS A C 1
ATOM 702 O O . HIS A 1 92 ? -10.106 1.093 -0.777 1.00 92.56 92 HIS A O 1
ATOM 708 N N . PHE A 1 93 ? -9.019 0.788 -2.709 1.00 93.00 93 PHE A N 1
ATOM 709 C CA . PHE A 1 93 ? -9.153 2.180 -3.148 1.00 93.00 93 PHE A CA 1
ATOM 710 C C . PHE A 1 93 ? -10.613 2.609 -3.263 1.00 93.00 93 PHE A C 1
ATOM 712 O O . PHE A 1 93 ? -10.956 3.701 -2.821 1.00 93.00 93 PHE A O 1
ATOM 719 N N . GLN A 1 94 ? -11.490 1.745 -3.776 1.00 91.88 94 GLN A N 1
ATOM 720 C CA . GLN A 1 94 ? -12.920 2.028 -3.850 1.00 91.88 94 GLN A CA 1
ATOM 721 C C . GLN A 1 94 ? -13.546 2.220 -2.463 1.00 91.88 94 GLN A C 1
ATOM 723 O O . GLN A 1 94 ? -14.346 3.137 -2.285 1.00 91.88 94 GLN A O 1
ATOM 728 N N . LYS A 1 95 ? -13.169 1.406 -1.466 1.00 89.69 95 LYS A N 1
ATOM 729 C CA . LYS A 1 95 ? -13.626 1.587 -0.074 1.00 89.69 95 LYS A CA 1
ATOM 730 C C . LYS A 1 95 ? -13.184 2.929 0.508 1.00 89.69 95 LYS A C 1
ATOM 732 O O . LYS A 1 95 ? -13.949 3.542 1.244 1.00 89.69 95 LYS A O 1
ATOM 737 N N . LEU A 1 96 ? -11.979 3.375 0.158 1.00 90.50 96 LEU A N 1
ATOM 738 C CA . LEU A 1 96 ? -11.404 4.643 0.607 1.00 90.50 96 LEU A CA 1
ATOM 739 C C . LEU A 1 96 ? -11.842 5.859 -0.224 1.00 90.50 96 LEU A C 1
ATOM 741 O O . LEU A 1 96 ? -11.524 6.978 0.157 1.00 90.50 96 LEU A O 1
ATOM 745 N N . GLY A 1 97 ? -12.531 5.676 -1.355 1.00 90.62 97 GLY A N 1
ATOM 746 C CA . GLY A 1 97 ? -12.807 6.770 -2.299 1.00 90.62 97 GLY A CA 1
ATOM 747 C C . GLY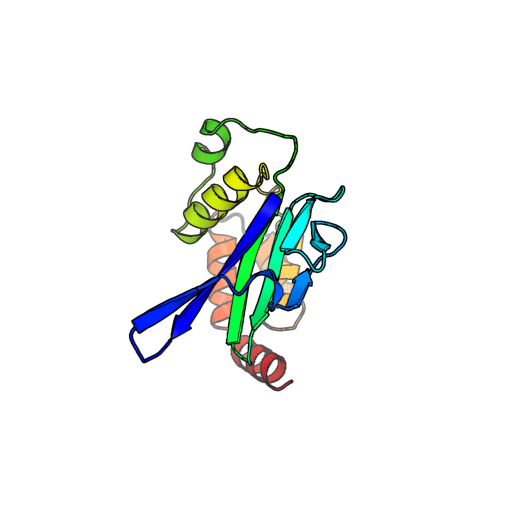 A 1 97 ? -11.548 7.300 -3.006 1.00 90.62 97 GLY A C 1
ATOM 748 O O . GLY A 1 97 ? -11.510 8.434 -3.479 1.00 90.62 97 GLY A O 1
ATOM 749 N N . LEU A 1 98 ? -1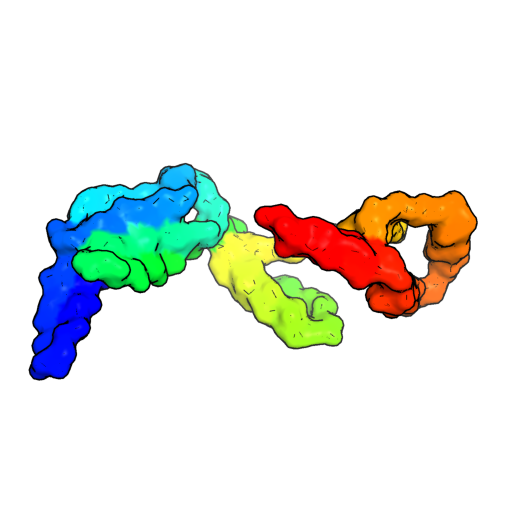0.488 6.492 -3.077 1.00 91.06 98 LEU A N 1
ATOM 750 C CA . LEU A 1 98 ? -9.240 6.816 -3.767 1.00 91.06 98 LEU A CA 1
ATOM 751 C C . LEU A 1 98 ? -9.261 6.292 -5.201 1.00 91.06 98 LEU A C 1
ATOM 753 O O . LEU A 1 98 ? -10.017 5.382 -5.532 1.00 91.06 98 LEU A O 1
ATOM 757 N N . PHE A 1 99 ? -8.405 6.839 -6.058 1.00 92.19 99 PHE A N 1
ATOM 758 C CA . PHE A 1 99 ? -8.176 6.326 -7.408 1.00 92.19 99 PHE A CA 1
ATOM 759 C C . PHE A 1 99 ? -6.671 6.180 -7.642 1.00 92.19 99 PHE A C 1
ATOM 761 O O . PHE A 1 99 ? -5.920 7.038 -7.166 1.00 92.19 99 PHE A O 1
ATOM 768 N N . PRO A 1 100 ? -6.209 5.145 -8.371 1.00 92.88 100 PRO A N 1
ATOM 769 C CA . PRO A 1 100 ? -4.794 5.001 -8.680 1.00 92.88 100 PRO A CA 1
ATOM 770 C C . PRO A 1 100 ? -4.218 6.264 -9.323 1.00 92.88 100 PRO A C 1
ATOM 772 O O . PRO A 1 100 ? -4.847 6.893 -10.180 1.00 92.88 100 PRO A O 1
ATOM 775 N N . SER A 1 101 ? -3.000 6.628 -8.924 1.00 92.12 101 SER A N 1
ATOM 776 C CA . SER A 1 101 ? -2.268 7.717 -9.565 1.00 92.12 101 SER A CA 1
ATOM 777 C C . SER A 1 101 ? -1.963 7.395 -11.029 1.00 92.12 101 SER A C 1
ATOM 779 O O . SER A 1 101 ? -1.931 6.235 -11.445 1.00 92.12 101 SER A O 1
ATOM 781 N N . ALA A 1 102 ? -1.694 8.439 -11.814 1.00 92.50 102 ALA A N 1
ATOM 782 C CA . ALA A 1 102 ? -1.239 8.266 -13.184 1.00 92.50 102 ALA A CA 1
ATOM 783 C C . ALA A 1 102 ? 0.039 7.413 -13.238 1.00 92.50 102 ALA A C 1
ATOM 785 O O . ALA A 1 102 ? 0.900 7.478 -12.355 1.00 92.50 102 ALA A O 1
ATOM 786 N N . ARG A 1 103 ? 0.168 6.623 -14.306 1.00 93.06 103 ARG A N 1
ATOM 787 C CA . ARG A 1 103 ? 1.351 5.796 -14.539 1.00 93.06 103 ARG A CA 1
ATOM 788 C C . ARG A 1 103 ? 2.593 6.687 -14.650 1.00 93.06 103 ARG A C 1
ATOM 790 O O . ARG A 1 103 ? 2.580 7.685 -15.365 1.00 93.06 103 ARG A O 1
ATOM 797 N N . SER A 1 104 ? 3.669 6.293 -13.972 1.00 96.69 104 SER A N 1
ATOM 798 C CA . SER A 1 104 ? 4.954 6.997 -14.026 1.00 96.69 104 SER A CA 1
ATOM 799 C C . SER A 1 104 ? 5.547 7.021 -15.434 1.00 96.69 104 SER A C 1
ATOM 801 O O . SER A 1 104 ? 5.310 6.106 -16.235 1.00 96.69 104 SER A O 1
ATOM 803 N N . SER A 1 105 ? 6.385 8.021 -15.717 1.00 97.12 105 SER A N 1
ATOM 804 C CA . SER A 1 105 ? 7.203 8.040 -16.934 1.00 97.12 105 SER A CA 1
ATOM 805 C C . SER A 1 105 ? 8.233 6.902 -16.942 1.00 97.12 105 SER A C 1
ATOM 807 O O . SER A 1 105 ? 8.547 6.316 -15.904 1.00 97.12 105 SER A O 1
ATOM 809 N N . ASP A 1 106 ? 8.777 6.570 -18.114 1.00 97.81 106 ASP A N 1
ATOM 810 C CA . ASP A 1 106 ? 9.780 5.503 -18.236 1.00 97.81 106 ASP A CA 1
ATOM 811 C C . ASP A 1 106 ? 11.080 5.820 -17.484 1.00 97.81 106 ASP A C 1
ATOM 813 O O . ASP A 1 106 ? 11.640 4.933 -16.846 1.00 97.81 106 ASP A O 1
ATOM 817 N N . GLY A 1 107 ? 11.523 7.081 -17.488 1.00 97.69 107 GLY A N 1
ATOM 818 C CA . GLY A 1 107 ? 12.708 7.503 -16.734 1.00 97.69 107 GLY A CA 1
ATOM 819 C C . GLY A 1 107 ? 12.511 7.411 -15.219 1.00 97.69 107 GLY A C 1
ATOM 820 O O . GLY A 1 107 ? 13.393 6.931 -14.506 1.00 97.69 107 GLY A O 1
ATOM 821 N N . GLU A 1 108 ? 11.340 7.815 -14.716 1.00 97.94 108 GLU A N 1
ATOM 822 C CA . GLU A 1 108 ? 11.006 7.667 -13.294 1.00 97.94 108 GLU A CA 1
ATOM 823 C C . GLU A 1 108 ? 10.892 6.203 -12.888 1.00 97.94 108 GLU A C 1
ATOM 825 O O . GLU A 1 108 ? 11.417 5.828 -11.841 1.00 97.94 108 GLU A O 1
ATOM 830 N N . PHE A 1 109 ? 10.225 5.385 -13.707 1.00 98.25 109 PHE A N 1
ATOM 831 C CA . PHE A 1 109 ? 10.115 3.950 -13.479 1.00 98.25 109 PHE A CA 1
ATOM 832 C C . PHE A 1 109 ? 11.499 3.313 -13.391 1.00 98.25 109 PHE A C 1
ATOM 834 O O . PHE A 1 109 ? 11.800 2.709 -12.371 1.00 98.25 109 PHE A O 1
ATOM 841 N N . LEU A 1 110 ? 12.350 3.523 -14.400 1.00 98.44 110 LEU A N 1
ATOM 842 C CA . LEU A 1 110 ? 13.698 2.964 -14.452 1.00 98.44 110 LEU A CA 1
ATOM 843 C C . LEU A 1 110 ? 14.509 3.339 -13.208 1.00 98.44 110 LEU A C 1
ATOM 845 O O . LEU A 1 110 ? 15.114 2.476 -12.572 1.00 98.44 110 LEU A O 1
ATOM 849 N N . ARG A 1 111 ? 14.522 4.625 -12.839 1.00 98.31 111 ARG A N 1
ATOM 850 C CA . ARG A 1 111 ? 15.266 5.089 -11.665 1.00 98.31 111 ARG A CA 1
ATOM 851 C C . ARG A 1 111 ? 14.729 4.458 -10.378 1.00 98.31 111 ARG A C 1
ATOM 853 O O . ARG A 1 111 ? 15.532 3.944 -9.605 1.00 98.31 111 ARG A O 1
ATOM 860 N N . ARG A 1 112 ? 13.412 4.525 -10.138 1.00 97.94 112 ARG A N 1
ATOM 861 C CA . ARG A 1 112 ? 12.783 4.030 -8.898 1.00 97.94 112 ARG A CA 1
ATOM 862 C C . ARG A 1 112 ? 12.915 2.519 -8.781 1.00 97.94 112 ARG A C 1
ATOM 864 O O . ARG A 1 112 ? 13.425 2.044 -7.781 1.00 97.94 112 ARG A O 1
ATOM 871 N N . SER A 1 113 ? 12.573 1.773 -9.832 1.00 98.06 113 SER A N 1
ATOM 872 C CA . SER A 1 113 ? 12.644 0.313 -9.803 1.00 98.06 113 SER A CA 1
ATOM 873 C C . SER A 1 113 ? 14.070 -0.178 -9.560 1.00 98.06 113 SER A C 1
ATOM 875 O O . SER A 1 113 ? 14.257 -1.100 -8.779 1.00 98.06 113 SER A O 1
ATOM 877 N N . THR A 1 114 ? 15.085 0.442 -10.171 1.00 98.06 114 THR A N 1
ATOM 878 C CA . THR A 1 114 ? 16.487 0.039 -9.960 1.00 98.06 114 THR A CA 1
ATOM 879 C C . THR A 1 114 ? 16.944 0.358 -8.537 1.00 98.06 114 THR A C 1
ATOM 881 O O . THR A 1 114 ? 17.504 -0.501 -7.860 1.00 98.06 114 THR A O 1
ATOM 884 N N . LEU A 1 115 ? 16.646 1.564 -8.048 1.00 97.25 115 LEU A N 1
ATOM 885 C CA . LEU A 1 115 ? 17.049 1.983 -6.707 1.00 97.25 115 LEU A CA 1
ATOM 886 C C . LEU A 1 115 ? 16.367 1.150 -5.616 1.00 97.25 115 LEU A C 1
ATOM 888 O O . LEU A 1 115 ? 17.039 0.673 -4.707 1.00 97.25 115 LEU A O 1
ATOM 892 N N . ASP A 1 116 ? 15.056 0.952 -5.727 1.00 96.38 116 ASP A N 1
ATOM 893 C CA . ASP A 1 116 ? 14.254 0.282 -4.702 1.00 96.38 116 ASP A CA 1
ATOM 894 C C . ASP A 1 116 ? 14.488 -1.235 -4.685 1.00 96.38 116 ASP A C 1
ATOM 896 O O . ASP A 1 116 ? 14.352 -1.865 -3.636 1.00 96.38 116 ASP A O 1
ATOM 900 N N . THR A 1 117 ? 14.842 -1.821 -5.836 1.00 96.94 117 THR A N 1
ATOM 901 C CA . THR A 1 117 ? 15.014 -3.277 -5.972 1.00 96.94 117 THR A CA 1
ATOM 902 C C . THR A 1 117 ? 16.442 -3.718 -5.677 1.00 96.94 117 THR A C 1
ATOM 904 O O . THR A 1 117 ? 16.613 -4.713 -4.981 1.00 96.94 117 THR A O 1
ATOM 907 N N . ILE A 1 118 ? 17.455 -2.998 -6.179 1.00 97.19 118 ILE A N 1
ATOM 908 C CA . ILE A 1 118 ? 18.868 -3.423 -6.110 1.00 97.19 118 ILE A CA 1
ATOM 909 C C . ILE A 1 118 ? 19.806 -2.371 -5.493 1.00 97.19 118 ILE A C 1
ATOM 911 O O . ILE A 1 118 ? 21.025 -2.508 -5.555 1.00 97.19 118 ILE A O 1
ATOM 915 N N . GLY A 1 119 ? 19.271 -1.286 -4.926 1.00 96.12 119 GLY A N 1
ATOM 916 C CA . GLY A 1 119 ? 20.043 -0.347 -4.106 1.00 96.12 119 GLY A CA 1
ATOM 917 C C . GLY A 1 119 ? 20.991 0.593 -4.856 1.00 96.12 119 GLY A C 1
ATOM 918 O O . GLY A 1 119 ? 21.759 1.314 -4.218 1.00 96.12 119 GLY A O 1
ATOM 919 N N . ARG A 1 120 ? 20.951 0.633 -6.193 1.00 95.69 120 ARG A N 1
ATOM 920 C CA . ARG A 1 120 ? 21.790 1.522 -7.017 1.00 95.69 120 ARG A CA 1
ATOM 921 C C . ARG A 1 120 ? 20.989 2.266 -8.076 1.00 95.69 120 ARG A C 1
ATOM 923 O O . ARG A 1 120 ? 19.875 1.896 -8.430 1.00 95.69 120 ARG A O 1
ATOM 930 N N . LEU A 1 121 ? 21.588 3.314 -8.631 1.00 97.38 121 LEU A N 1
ATOM 931 C CA . LEU A 1 121 ? 21.054 3.963 -9.826 1.00 97.38 121 LEU A CA 1
ATOM 932 C C . LEU A 1 121 ? 21.281 3.087 -11.074 1.00 97.38 121 LEU A C 1
ATOM 934 O O . LEU A 1 121 ? 22.239 2.302 -11.106 1.00 97.38 121 LEU A O 1
ATOM 938 N N . PRO A 1 122 ? 20.434 3.227 -12.112 1.00 97.69 122 PRO A N 1
ATOM 939 C CA . PRO A 1 122 ? 20.721 2.640 -13.416 1.00 97.69 122 PRO A CA 1
ATOM 940 C C . PRO A 1 122 ? 22.018 3.234 -13.977 1.00 97.69 122 PRO A C 1
ATOM 942 O O . PRO A 1 122 ? 22.298 4.425 -13.800 1.00 97.69 122 PRO A O 1
ATOM 945 N N . THR A 1 123 ? 22.813 2.416 -14.663 1.00 97.75 123 THR A N 1
ATOM 946 C CA . THR A 1 123 ? 23.979 2.918 -15.396 1.00 97.75 123 THR A CA 1
ATOM 947 C C . THR A 1 123 ? 23.535 3.727 -16.615 1.00 97.75 123 THR A C 1
ATOM 949 O O . THR A 1 123 ? 22.388 3.658 -17.062 1.00 97.75 123 THR A O 1
ATOM 952 N N . VAL A 1 124 ? 24.457 4.507 -17.182 1.00 98.00 124 VAL A N 1
ATOM 953 C CA . VAL A 1 124 ? 24.172 5.301 -18.387 1.00 98.00 124 VAL A CA 1
ATOM 954 C C . VAL A 1 124 ? 23.754 4.405 -19.558 1.00 98.00 124 VAL A C 1
ATOM 956 O O . VAL A 1 124 ? 22.841 4.765 -20.299 1.00 98.00 124 VAL A O 1
ATOM 959 N N . ASP A 1 125 ? 24.384 3.242 -19.713 1.00 98.12 125 ASP A N 1
ATOM 960 C CA . ASP A 1 125 ? 24.086 2.332 -20.819 1.00 98.12 125 ASP A CA 1
ATOM 961 C C . ASP A 1 125 ? 22.765 1.589 -20.606 1.00 98.12 125 ASP A C 1
ATOM 963 O O . ASP A 1 125 ? 21.966 1.518 -21.537 1.00 98.12 125 ASP A O 1
ATOM 967 N N . GLU A 1 126 ? 22.464 1.165 -19.374 1.00 97.75 126 GLU A N 1
ATOM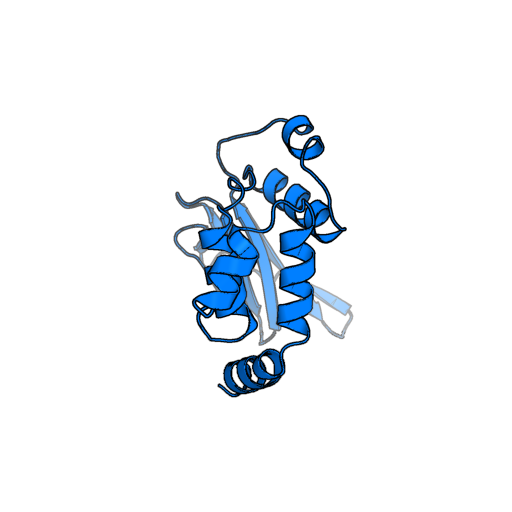 968 C CA . GLU A 1 126 ? 21.144 0.628 -19.008 1.00 97.75 126 GLU A CA 1
ATOM 969 C C . GLU A 1 126 ? 20.025 1.631 -19.305 1.00 97.75 126 GLU A C 1
ATOM 971 O O . GLU A 1 126 ? 18.990 1.275 -19.869 1.00 97.75 126 GLU A O 1
ATOM 976 N N . ALA A 1 127 ? 20.238 2.906 -18.967 1.00 98.06 127 ALA A N 1
ATOM 977 C CA . ALA A 1 127 ? 19.263 3.949 -19.240 1.00 98.06 127 ALA A CA 1
ATOM 978 C C . ALA A 1 127 ? 19.066 4.185 -20.736 1.00 98.06 127 ALA A C 1
ATOM 980 O O . ALA A 1 127 ? 17.928 4.304 -21.187 1.00 98.06 127 ALA A O 1
ATOM 981 N N . ARG A 1 128 ? 20.148 4.228 -21.521 1.00 98.06 128 ARG A N 1
ATOM 982 C CA . ARG A 1 128 ? 20.054 4.359 -22.982 1.00 98.06 128 ARG A CA 1
ATOM 983 C C . ARG A 1 128 ? 19.312 3.182 -23.603 1.00 98.06 128 ARG A C 1
ATOM 985 O O . ARG A 1 128 ? 18.417 3.413 -24.408 1.00 98.06 128 ARG A O 1
ATOM 992 N N . GLU A 1 129 ? 19.658 1.959 -23.212 1.00 97.62 129 GLU A N 1
ATOM 993 C CA . GLU A 1 129 ? 19.031 0.727 -23.698 1.00 97.62 129 GLU A CA 1
ATOM 994 C C . GLU A 1 129 ? 17.525 0.727 -23.402 1.00 97.62 129 GLU A C 1
ATOM 996 O O . GLU A 1 129 ? 16.706 0.621 -24.313 1.00 97.62 129 GLU A O 1
ATOM 1001 N N . PHE A 1 130 ? 17.147 0.947 -22.141 1.00 98.25 130 PHE A N 1
ATOM 1002 C CA . PHE A 1 130 ? 15.752 0.911 -21.708 1.00 98.25 130 PHE A CA 1
ATOM 1003 C C . PHE A 1 130 ? 14.894 2.034 -22.316 1.00 98.25 130 PHE A C 1
ATOM 1005 O O . PHE A 1 130 ? 13.727 1.828 -22.666 1.00 98.25 130 PHE A O 1
ATOM 1012 N N . LEU A 1 131 ? 15.447 3.246 -22.431 1.00 97.56 131 LEU A N 1
ATOM 1013 C CA . LEU A 1 131 ? 14.719 4.393 -22.980 1.00 97.56 131 LEU A CA 1
ATOM 1014 C C . LEU A 1 131 ? 14.579 4.320 -24.504 1.00 97.56 131 LEU A C 1
ATOM 1016 O O . LEU A 1 131 ? 13.594 4.832 -25.032 1.00 97.56 131 LEU A O 1
ATOM 1020 N N . ALA A 1 132 ? 15.527 3.687 -25.200 1.00 97.62 132 ALA A N 1
ATOM 1021 C CA . ALA A 1 132 ? 15.462 3.484 -26.645 1.00 97.62 132 ALA A CA 1
ATOM 1022 C C . ALA A 1 132 ? 14.560 2.305 -27.052 1.00 97.62 132 ALA A C 1
ATOM 1024 O O . ALA A 1 132 ? 14.131 2.255 -28.203 1.00 97.62 132 ALA A O 1
ATOM 1025 N N . ASP A 1 133 ? 14.263 1.375 -26.139 1.00 97.75 133 ASP A N 1
ATOM 1026 C CA . ASP A 1 133 ? 13.408 0.218 -26.406 1.00 97.75 133 ASP A CA 1
ATOM 1027 C C . ASP A 1 133 ? 11.930 0.641 -26.604 1.00 97.75 133 ASP A C 1
ATOM 1029 O O . ASP A 1 133 ? 11.308 1.182 -25.677 1.00 97.75 133 ASP A O 1
ATOM 1033 N N . PRO A 1 134 ? 11.333 0.405 -27.792 1.00 96.56 134 PRO A N 1
ATOM 1034 C CA . PRO A 1 134 ? 9.930 0.714 -28.057 1.00 96.56 134 PRO A CA 1
ATOM 1035 C C . PRO A 1 134 ? 8.974 -0.415 -27.635 1.00 96.56 134 PRO A C 1
ATOM 1037 O O . PRO A 1 134 ? 7.761 -0.279 -27.803 1.00 96.56 134 PRO A O 1
ATOM 1040 N N . SER A 1 135 ? 9.486 -1.544 -27.137 1.00 97.19 135 SER A N 1
ATOM 1041 C CA . SER A 1 135 ? 8.678 -2.732 -26.858 1.00 97.19 135 SER A CA 1
ATOM 1042 C C . SER A 1 135 ? 7.685 -2.481 -25.718 1.00 97.19 135 SER A C 1
ATOM 1044 O O . SER A 1 135 ? 8.038 -1.950 -24.663 1.00 97.19 135 SER A O 1
ATOM 1046 N N . GLY A 1 136 ? 6.430 -2.904 -25.900 1.00 94.81 136 GLY A N 1
ATOM 1047 C CA . GLY A 1 136 ? 5.372 -2.725 -24.894 1.00 94.81 136 GLY A CA 1
ATOM 1048 C C . GLY A 1 136 ? 5.604 -3.501 -23.589 1.00 94.81 136 GLY A C 1
ATOM 1049 O O . GLY A 1 136 ? 5.072 -3.125 -22.545 1.00 94.81 136 GLY A O 1
ATOM 1050 N N . ASP A 1 137 ? 6.432 -4.545 -23.632 1.00 96.19 137 ASP A N 1
ATOM 1051 C CA . ASP A 1 137 ? 6.808 -5.424 -22.519 1.00 96.19 137 ASP A CA 1
ATOM 1052 C C . ASP A 1 137 ? 8.116 -5.009 -21.821 1.00 96.19 137 ASP A C 1
ATOM 1054 O O . ASP A 1 137 ? 8.534 -5.663 -20.862 1.00 96.19 137 ASP A O 1
ATOM 1058 N N . LYS A 1 138 ? 8.770 -3.917 -22.247 1.00 97.62 138 LYS A N 1
ATOM 1059 C CA . LYS A 1 138 ? 10.104 -3.536 -21.746 1.00 97.62 138 LYS A CA 1
ATOM 1060 C C . LYS A 1 138 ? 10.182 -3.378 -20.226 1.00 97.62 138 LYS A C 1
ATOM 1062 O O . LYS A 1 138 ? 11.198 -3.715 -19.627 1.00 97.62 138 LYS A O 1
ATOM 1067 N N . ARG A 1 139 ? 9.103 -2.907 -19.579 1.00 97.12 139 ARG A N 1
ATOM 1068 C CA . ARG A 1 139 ? 9.042 -2.788 -18.110 1.00 97.12 139 ARG A CA 1
ATOM 1069 C C . ARG A 1 139 ? 9.055 -4.153 -17.430 1.00 97.12 139 ARG A C 1
ATOM 1071 O O . ARG A 1 139 ? 9.763 -4.310 -16.445 1.00 97.12 139 ARG A O 1
ATOM 1078 N N . SER A 1 140 ? 8.322 -5.124 -17.968 1.00 96.38 140 SER A N 1
ATOM 1079 C CA . SER A 1 140 ? 8.300 -6.490 -17.441 1.00 96.38 140 SER A CA 1
ATOM 1080 C C . SER A 1 140 ? 9.667 -7.148 -17.593 1.00 96.38 140 SER A C 1
ATOM 1082 O O . SER A 1 140 ? 10.203 -7.658 -16.618 1.00 96.38 140 SER A O 1
ATOM 1084 N N . ARG A 1 141 ? 10.298 -7.036 -18.771 1.00 97.75 141 ARG A N 1
ATOM 1085 C CA . ARG A 1 141 ? 11.663 -7.552 -18.981 1.00 97.75 141 ARG A CA 1
ATOM 1086 C C . ARG A 1 141 ? 12.689 -6.899 -18.057 1.00 97.75 141 ARG A C 1
ATOM 1088 O O . ARG A 1 141 ? 13.584 -7.573 -17.560 1.00 97.75 141 ARG A O 1
ATOM 1095 N N . TRP A 1 142 ? 12.554 -5.594 -17.818 1.00 98.19 142 TRP A N 1
ATOM 1096 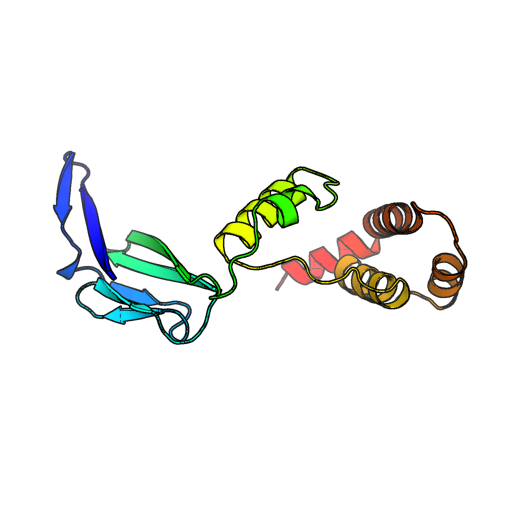C CA . TRP A 1 142 ? 13.414 -4.882 -16.876 1.00 98.19 142 TRP A CA 1
ATOM 1097 C C . TRP A 1 142 ? 13.238 -5.386 -15.441 1.00 98.19 142 TRP A C 1
ATOM 1099 O O . TRP A 1 142 ? 14.231 -5.593 -14.754 1.00 98.19 142 TRP A O 1
ATOM 1109 N N . ILE A 1 143 ? 12.000 -5.637 -15.001 1.00 97.44 143 ILE A N 1
ATOM 1110 C CA . ILE A 1 143 ? 11.721 -6.218 -13.678 1.00 97.44 143 ILE A CA 1
ATOM 1111 C C . ILE A 1 143 ? 12.382 -7.593 -13.541 1.00 97.44 143 ILE A C 1
ATOM 1113 O O . ILE A 1 143 ? 13.094 -7.810 -12.567 1.00 97.44 143 ILE A O 1
ATOM 1117 N N . GLU A 1 144 ? 12.233 -8.477 -14.530 1.00 97.88 144 GLU A N 1
ATOM 1118 C CA . GLU A 1 144 ? 12.893 -9.794 -14.521 1.00 97.88 144 GLU A CA 1
ATOM 1119 C C . GLU A 1 144 ? 14.421 -9.668 -14.432 1.00 97.88 144 GLU A C 1
ATOM 1121 O O . GLU A 1 144 ? 15.065 -10.364 -13.649 1.00 97.88 144 GLU A O 1
ATOM 1126 N N . ARG A 1 145 ? 15.014 -8.721 -15.174 1.00 97.62 145 ARG A N 1
ATOM 1127 C CA . ARG A 1 145 ? 16.455 -8.432 -15.099 1.00 97.62 145 ARG A CA 1
ATOM 1128 C C . ARG A 1 145 ? 16.878 -7.966 -13.705 1.00 97.62 145 ARG A C 1
ATOM 1130 O O . ARG A 1 145 ? 17.921 -8.400 -13.235 1.00 97.62 145 ARG A O 1
ATOM 1137 N N . LEU A 1 146 ? 16.097 -7.099 -13.056 1.00 98.00 146 LEU A N 1
ATOM 1138 C CA . LEU A 1 146 ? 16.394 -6.615 -11.703 1.00 98.00 146 LEU A CA 1
ATOM 1139 C C . LEU A 1 146 ? 16.291 -7.727 -10.655 1.00 98.00 146 LEU A C 1
ATOM 1141 O O . LEU A 1 146 ? 17.140 -7.802 -9.776 1.00 98.00 146 LEU A O 1
ATOM 1145 N N . LEU A 1 147 ? 15.274 -8.587 -10.746 1.00 96.75 147 LEU A N 1
ATOM 1146 C CA . LEU A 1 147 ? 15.079 -9.697 -9.808 1.00 96.75 147 LEU A CA 1
ATOM 1147 C C . LEU A 1 147 ? 16.131 -10.804 -9.974 1.00 96.75 147 LEU A C 1
ATOM 1149 O O . LEU A 1 147 ? 16.411 -11.528 -9.023 1.00 96.75 147 LEU A O 1
ATOM 1153 N N . ALA A 1 148 ? 16.727 -10.923 -11.163 1.00 97.50 148 ALA A N 1
ATOM 1154 C CA . ALA A 1 148 ? 17.832 -11.838 -11.435 1.00 97.50 148 ALA A CA 1
ATOM 1155 C C . ALA A 1 148 ? 19.227 -11.245 -11.136 1.00 97.50 148 ALA A C 1
ATOM 1157 O O . ALA A 1 148 ? 20.219 -11.973 -11.208 1.00 97.50 148 ALA A O 1
ATOM 1158 N N . ASP A 1 149 ? 19.334 -9.945 -10.837 1.00 97.00 149 ASP A N 1
ATOM 1159 C CA . ASP A 1 149 ? 20.609 -9.285 -10.533 1.00 97.00 149 ASP A CA 1
ATOM 1160 C C . ASP A 1 149 ? 21.124 -9.757 -9.155 1.00 97.00 149 ASP A C 1
ATOM 1162 O O . ASP A 1 149 ? 20.383 -9.674 -8.173 1.00 97.00 149 ASP A O 1
ATOM 1166 N N . PRO A 1 150 ? 22.382 -10.224 -9.029 1.00 95.25 150 PRO A N 1
ATOM 1167 C CA . PRO A 1 150 ? 22.950 -10.630 -7.741 1.00 95.25 150 PRO A CA 1
ATOM 1168 C C . PRO A 1 150 ? 22.849 -9.556 -6.649 1.00 95.25 150 PRO A C 1
ATOM 1170 O O . PRO A 1 150 ? 22.662 -9.886 -5.477 1.00 95.25 150 PRO A O 1
ATOM 1173 N N . ALA A 1 151 ? 22.897 -8.274 -7.031 1.00 95.31 151 ALA A N 1
ATOM 1174 C CA . ALA A 1 151 ? 22.766 -7.158 -6.101 1.00 95.31 151 ALA A CA 1
ATOM 1175 C C . ALA A 1 151 ? 21.393 -7.106 -5.415 1.00 95.31 151 ALA A C 1
ATOM 1177 O O . ALA A 1 151 ? 21.275 -6.488 -4.359 1.00 95.31 151 ALA A O 1
ATOM 1178 N N . TRP A 1 152 ? 20.358 -7.748 -5.972 1.00 96.19 152 TRP A N 1
ATOM 1179 C CA . TRP A 1 152 ? 19.054 -7.862 -5.321 1.00 96.19 152 TRP A CA 1
ATOM 1180 C C . TRP A 1 152 ? 19.170 -8.561 -3.964 1.00 96.19 152 TRP A C 1
ATOM 1182 O O . TRP A 1 152 ? 18.741 -8.015 -2.947 1.00 96.19 152 TRP A O 1
ATOM 1192 N N . ALA A 1 153 ? 19.796 -9.741 -3.934 1.00 93.56 153 ALA A N 1
ATOM 1193 C CA . ALA A 1 153 ? 19.952 -10.510 -2.704 1.00 93.56 153 ALA A CA 1
ATOM 1194 C C . ALA A 1 153 ? 20.835 -9.764 -1.693 1.00 93.56 153 ALA A C 1
ATOM 1196 O O . ALA A 1 153 ? 20.464 -9.653 -0.525 1.00 93.56 153 ALA A O 1
ATOM 1197 N N . ASP A 1 154 ? 21.952 -9.193 -2.154 1.00 93.12 154 ASP A N 1
ATOM 1198 C CA . ASP A 1 154 ? 22.879 -8.436 -1.306 1.00 93.12 154 ASP A CA 1
ATOM 1199 C C . ASP A 1 154 ? 22.211 -7.199 -0.682 1.00 93.12 154 ASP A C 1
ATOM 1201 O O . ASP A 1 154 ? 22.368 -6.930 0.513 1.00 93.12 154 ASP A O 1
ATOM 1205 N N . TYR A 1 155 ? 21.435 -6.451 -1.473 1.00 94.75 155 TYR A N 1
ATOM 1206 C CA . TYR A 1 155 ? 20.760 -5.240 -1.014 1.00 94.75 1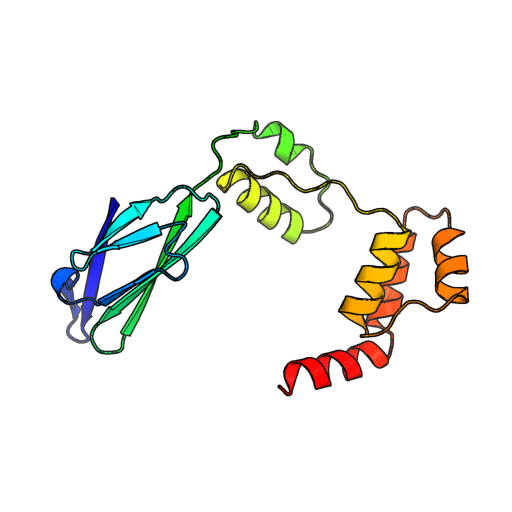55 TYR A CA 1
ATOM 1207 C C . TYR A 1 155 ? 19.702 -5.544 0.051 1.00 94.75 155 TYR A C 1
ATOM 1209 O O . TYR A 1 155 ? 19.685 -4.897 1.100 1.00 94.75 155 TYR A O 1
ATOM 1217 N N . TRP A 1 156 ? 18.843 -6.540 -0.182 1.00 94.56 156 TRP A N 1
ATOM 1218 C CA . TRP A 1 156 ? 17.781 -6.889 0.766 1.00 94.56 156 TRP A CA 1
ATOM 1219 C C . TRP A 1 156 ? 18.301 -7.609 2.011 1.00 94.56 156 TRP A C 1
ATOM 1221 O O . TRP A 1 156 ? 17.774 -7.369 3.095 1.00 94.56 156 TRP A O 1
ATOM 1231 N N . ALA A 1 157 ? 19.369 -8.406 1.895 1.00 93.38 157 ALA A N 1
ATOM 1232 C CA . ALA A 1 157 ? 20.029 -9.001 3.055 1.00 93.38 157 ALA A CA 1
ATOM 1233 C C . ALA A 1 157 ? 20.556 -7.927 4.016 1.00 93.38 157 ALA A C 1
ATOM 1235 O O . ALA A 1 157 ? 20.376 -8.046 5.223 1.00 93.38 157 ALA A O 1
ATOM 1236 N N . ASN A 1 158 ? 21.160 -6.859 3.487 1.00 90.69 158 ASN A N 1
ATOM 1237 C CA . ASN A 1 158 ? 21.618 -5.733 4.301 1.00 90.69 158 ASN A CA 1
ATOM 1238 C C . ASN A 1 158 ? 20.434 -4.936 4.874 1.00 90.69 158 ASN A C 1
ATOM 1240 O O . ASN A 1 158 ? 20.386 -4.657 6.066 1.00 90.69 158 ASN A O 1
ATOM 1244 N N . LYS A 1 159 ? 19.430 -4.634 4.044 1.00 89.94 159 LYS A N 1
ATOM 1245 C CA . LYS A 1 159 ? 18.256 -3.845 4.444 1.00 89.94 159 LYS A CA 1
ATOM 1246 C C . LYS A 1 159 ? 17.429 -4.471 5.573 1.00 89.94 159 LYS A C 1
ATOM 1248 O O . LYS A 1 159 ? 16.744 -3.737 6.270 1.00 89.94 159 LYS A O 1
ATOM 1253 N N . TRP A 1 160 ? 17.445 -5.794 5.717 1.00 89.94 160 TRP A N 1
ATOM 1254 C CA . TRP A 1 160 ? 16.729 -6.518 6.778 1.00 89.94 160 TRP A CA 1
ATOM 1255 C C . TRP A 1 160 ? 17.615 -6.950 7.951 1.00 89.94 160 TRP A C 1
ATOM 1257 O O . TRP A 1 160 ? 17.125 -7.609 8.866 1.00 89.94 160 TRP A O 1
ATOM 1267 N N . ALA A 1 161 ? 18.914 -6.650 7.910 1.00 88.88 161 ALA A N 1
ATOM 1268 C CA . ALA A 1 161 ? 19.823 -6.938 9.016 1.00 88.88 161 ALA A CA 1
ATOM 1269 C C . ALA A 1 161 ? 19.785 -5.866 10.125 1.00 88.88 161 ALA A C 1
ATOM 1271 O O . ALA A 1 161 ? 20.307 -6.122 11.211 1.00 88.88 161 ALA A O 1
ATOM 1272 N N . ASP A 1 162 ? 19.198 -4.701 9.838 1.00 64.69 162 ASP A N 1
ATOM 1273 C CA . ASP A 1 162 ? 18.901 -3.601 10.771 1.00 64.69 162 ASP A CA 1
ATOM 1274 C C . ASP A 1 162 ? 17.462 -3.728 11.302 1.00 64.69 162 ASP A C 1
ATOM 1276 O O . ASP A 1 162 ? 17.255 -3.566 12.526 1.00 64.69 162 ASP A O 1
#